Protein AF-A0A946GGC8-F1 (afdb_monomer)

Structure (mmCIF, N/CA/C/O backbone):
data_AF-A0A946GGC8-F1
#
_entry.id   AF-A0A946GGC8-F1
#
loop_
_atom_site.group_PDB
_atom_site.id
_atom_site.type_symbol
_atom_site.label_atom_id
_atom_site.label_alt_id
_atom_site.label_comp_id
_atom_site.label_asym_id
_atom_site.label_entity_id
_atom_site.label_seq_id
_atom_site.pdbx_PDB_ins_code
_atom_site.Cartn_x
_atom_site.Cartn_y
_atom_site.Cartn_z
_atom_site.occupancy
_atom_site.B_iso_or_equiv
_atom_site.auth_seq_id
_atom_site.auth_comp_id
_atom_site.auth_asym_id
_atom_site.auth_atom_id
_atom_site.pdbx_PDB_model_num
ATOM 1 N N . MET A 1 1 ?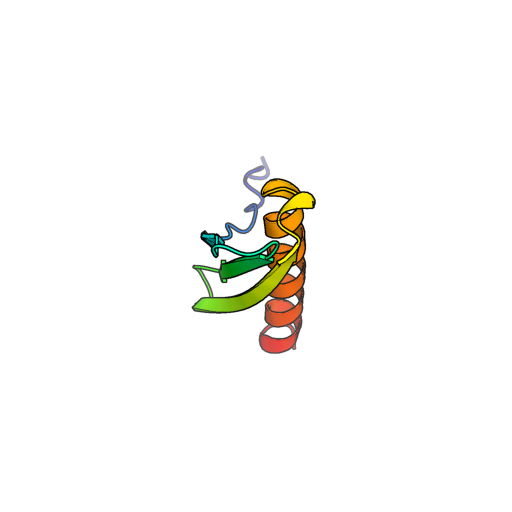 -33.326 4.608 -3.405 1.00 38.41 1 MET A N 1
ATOM 2 C CA . MET A 1 1 ? -32.170 4.604 -4.330 1.00 38.41 1 MET A CA 1
ATOM 3 C C . MET A 1 1 ? -30.918 4.355 -3.503 1.00 38.41 1 MET A C 1
ATOM 5 O O . MET A 1 1 ? -30.563 5.211 -2.706 1.00 38.41 1 MET A O 1
ATOM 9 N N . ALA A 1 2 ? -30.323 3.162 -3.585 1.00 42.28 2 ALA A N 1
ATOM 10 C CA . ALA A 1 2 ? -29.137 2.829 -2.796 1.00 42.28 2 ALA A CA 1
ATOM 11 C C . ALA A 1 2 ? -27.978 3.757 -3.190 1.00 42.28 2 ALA A C 1
ATOM 13 O O . ALA A 1 2 ? -27.614 3.837 -4.365 1.00 42.28 2 ALA A O 1
ATOM 14 N N . ASN A 1 3 ? -27.448 4.487 -2.208 1.00 42.88 3 ASN A N 1
ATOM 15 C CA . ASN A 1 3 ? -26.294 5.361 -2.355 1.00 42.88 3 ASN A CA 1
ATOM 16 C C . ASN A 1 3 ? -25.117 4.535 -2.894 1.00 42.88 3 ASN A C 1
ATOM 18 O O . ASN A 1 3 ? -24.521 3.742 -2.171 1.00 42.88 3 ASN A O 1
ATOM 22 N N . ARG A 1 4 ? -24.800 4.708 -4.181 1.00 48.62 4 ARG A N 1
ATOM 23 C CA . ARG A 1 4 ? -23.724 4.004 -4.897 1.00 48.62 4 ARG A CA 1
ATOM 24 C C . ARG A 1 4 ? -22.324 4.479 -4.472 1.00 48.62 4 ARG A C 1
ATOM 26 O O . ARG A 1 4 ? -21.341 4.149 -5.125 1.00 48.62 4 ARG A O 1
ATOM 33 N N . ASN A 1 5 ? -22.231 5.236 -3.378 1.00 45.47 5 ASN A N 1
ATOM 34 C CA . ASN A 1 5 ? -20.998 5.543 -2.669 1.00 45.47 5 ASN A CA 1
ATOM 35 C C . ASN A 1 5 ? -20.666 4.430 -1.661 1.00 45.47 5 ASN A C 1
ATOM 37 O O . ASN A 1 5 ? -20.471 4.677 -0.469 1.00 45.47 5 ASN A O 1
ATOM 41 N N . SER A 1 6 ? -20.656 3.182 -2.136 1.00 48.28 6 SER A N 1
ATOM 42 C CA . SER A 1 6 ? -20.117 2.032 -1.413 1.00 48.28 6 SER A CA 1
ATOM 43 C C . SER A 1 6 ? -18.633 2.319 -1.196 1.00 48.28 6 SER A C 1
ATOM 45 O O . SER A 1 6 ? -17.820 2.055 -2.080 1.00 48.28 6 SER A O 1
ATOM 47 N N . LYS A 1 7 ? -18.328 2.995 -0.079 1.00 58.38 7 LYS A N 1
ATOM 48 C CA . LYS A 1 7 ? -17.037 3.592 0.280 1.00 58.38 7 LYS A CA 1
ATOM 49 C C . LYS A 1 7 ? -15.888 2.735 -0.245 1.00 58.38 7 LYS A C 1
ATOM 51 O O . LYS A 1 7 ? -15.562 1.708 0.350 1.00 58.38 7 LYS A O 1
ATOM 56 N N . ARG A 1 8 ? -15.256 3.151 -1.350 1.00 68.12 8 ARG A N 1
ATOM 57 C CA . ARG A 1 8 ? -13.912 2.658 -1.660 1.00 68.12 8 A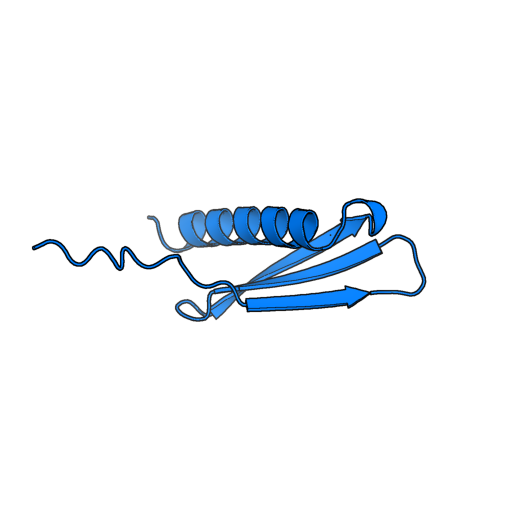RG A CA 1
ATOM 58 C C . ARG A 1 8 ? -13.077 3.056 -0.455 1.00 68.12 8 ARG A C 1
ATOM 60 O O . ARG A 1 8 ? -12.944 4.246 -0.191 1.00 68.12 8 ARG A O 1
ATOM 67 N N . ARG A 1 9 ? -12.632 2.070 0.324 1.00 78.94 9 ARG A N 1
ATOM 68 C CA . ARG A 1 9 ? -11.834 2.322 1.519 1.00 78.94 9 ARG A CA 1
ATOM 69 C C . ARG A 1 9 ? -10.573 3.048 1.072 1.00 78.94 9 ARG A C 1
ATOM 71 O O . ARG A 1 9 ? -9.780 2.494 0.312 1.00 78.94 9 ARG A O 1
ATOM 78 N N . GLU A 1 10 ? -10.488 4.316 1.444 1.00 91.94 10 GLU A N 1
ATOM 79 C CA . GLU A 1 10 ? -9.357 5.167 1.120 1.00 91.94 10 GLU A CA 1
ATOM 80 C C . GLU A 1 10 ? -8.107 4.607 1.797 1.00 91.94 10 GLU A C 1
ATOM 82 O O . GLU A 1 10 ? -8.165 4.120 2.924 1.00 91.94 10 GLU A O 1
ATOM 87 N N . VAL A 1 11 ? -6.986 4.642 1.082 1.00 96.88 11 VAL A N 1
ATOM 88 C CA . VAL A 1 11 ? -5.685 4.231 1.603 1.00 96.88 11 VAL A CA 1
ATOM 89 C C . VAL A 1 11 ? -4.709 5.349 1.295 1.00 96.88 11 VAL A C 1
ATOM 91 O O . VAL A 1 11 ? -4.532 5.708 0.128 1.00 96.88 11 VAL A O 1
ATOM 94 N N . LEU A 1 12 ? -4.082 5.887 2.336 1.00 98.19 12 LEU A N 1
ATOM 95 C CA . LEU A 1 12 ? -3.004 6.860 2.200 1.00 98.19 12 LEU A CA 1
ATOM 96 C C . LEU A 1 12 ? -1.685 6.108 2.024 1.00 98.19 12 LEU A C 1
ATOM 98 O O . LEU A 1 12 ? -1.490 5.045 2.618 1.00 98.19 12 LEU A O 1
ATOM 102 N N . TYR A 1 13 ? -0.790 6.648 1.196 1.00 98.31 13 TYR A N 1
ATOM 103 C CA . TYR A 1 13 ? 0.491 6.011 0.900 1.00 98.31 13 TYR A CA 1
ATOM 104 C C . TYR A 1 13 ? 1.658 6.965 1.104 1.00 98.31 13 TYR A C 1
ATOM 106 O O . TYR A 1 13 ? 1.639 8.080 0.587 1.00 98.31 13 TYR A O 1
ATOM 114 N N . GLU A 1 14 ? 2.716 6.462 1.731 1.00 98.19 14 GLU A N 1
ATOM 115 C CA . GLU A 1 14 ? 4.046 7.062 1.691 1.00 98.19 14 GLU A CA 1
ATOM 116 C C . GLU A 1 14 ? 4.965 6.160 0.864 1.00 98.19 14 GLU A C 1
ATOM 118 O O . GLU A 1 14 ? 5.034 4.950 1.099 1.00 98.19 14 GLU A O 1
ATOM 123 N N . LEU A 1 15 ? 5.659 6.733 -0.122 1.00 97.56 15 LEU A N 1
ATOM 124 C CA . LEU A 1 15 ? 6.652 6.023 -0.922 1.00 97.56 15 LEU A CA 1
ATOM 125 C C . LEU A 1 15 ? 8.010 6.677 -0.726 1.00 97.56 15 LEU A C 1
ATOM 127 O O . LEU A 1 15 ? 8.232 7.808 -1.151 1.00 97.56 15 LEU A O 1
ATOM 131 N N . HIS A 1 16 ? 8.934 5.929 -0.136 1.00 97.00 16 HIS A N 1
ATOM 132 C CA . HIS A 1 16 ? 10.312 6.354 0.021 1.00 97.00 16 HIS A CA 1
ATOM 133 C C . HIS A 1 16 ? 11.194 5.598 -0.9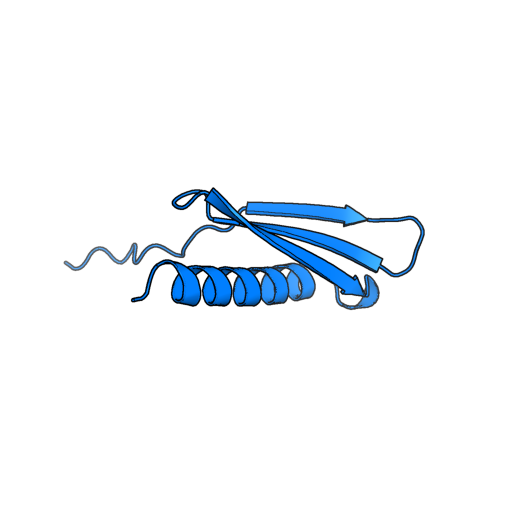76 1.00 97.00 16 HIS A C 1
ATOM 135 O O . HIS A 1 16 ? 11.461 4.397 -0.834 1.00 97.00 16 HIS A O 1
ATOM 141 N N . TYR A 1 17 ? 11.609 6.318 -2.019 1.00 93.25 17 TYR A N 1
ATOM 142 C CA . TYR A 1 17 ? 12.530 5.833 -3.039 1.00 93.25 17 TYR A CA 1
ATOM 143 C C . TYR A 1 17 ? 13.963 5.990 -2.533 1.00 93.25 17 TYR A C 1
ATOM 145 O O . TYR A 1 17 ? 14.449 7.104 -2.365 1.00 93.25 17 TYR A O 1
ATOM 153 N N . THR A 1 18 ? 14.646 4.874 -2.299 1.00 84.25 18 THR A N 1
ATOM 154 C CA . THR A 1 18 ? 16.061 4.880 -1.916 1.00 84.25 18 THR A CA 1
ATOM 155 C C . THR A 1 18 ? 16.959 4.898 -3.160 1.00 84.25 18 THR A C 1
ATOM 157 O O . THR A 1 18 ? 16.496 4.651 -4.274 1.00 84.25 18 THR A O 1
ATOM 160 N N . ASN A 1 19 ? 18.267 5.131 -2.984 1.00 76.56 19 ASN A N 1
ATOM 161 C CA . ASN A 1 19 ? 19.271 5.080 -4.070 1.00 76.56 19 ASN A CA 1
ATOM 162 C C . ASN A 1 19 ? 19.446 3.674 -4.692 1.00 76.56 19 ASN A C 1
ATOM 164 O O . ASN A 1 19 ? 20.214 3.485 -5.630 1.00 76.56 19 ASN A O 1
ATOM 168 N N . SER A 1 20 ? 18.762 2.669 -4.145 1.00 79.12 20 SER A N 1
ATOM 169 C CA . SER A 1 20 ? 18.801 1.268 -4.555 1.00 79.12 20 SER A CA 1
ATOM 170 C C . SER A 1 20 ? 17.607 0.891 -5.450 1.00 79.12 20 SER A C 1
ATOM 172 O O . SER A 1 20 ? 16.727 1.695 -5.754 1.00 79.12 20 SER A O 1
ATOM 174 N N . ARG A 1 21 ? 17.534 -0.388 -5.840 1.00 90.88 21 ARG A N 1
ATOM 175 C CA . ARG A 1 21 ? 16.400 -0.985 -6.573 1.00 90.88 21 ARG A CA 1
ATOM 176 C C . ARG A 1 21 ? 15.147 -1.218 -5.714 1.00 90.88 21 ARG A C 1
ATOM 178 O O . ARG A 1 21 ? 14.246 -1.928 -6.144 1.00 90.88 21 ARG A O 1
ATOM 185 N N . SER A 1 22 ? 15.065 -0.652 -4.513 1.00 94.38 22 SER A N 1
ATOM 186 C CA . SER A 1 22 ? 13.938 -0.864 -3.603 1.00 94.38 22 SER A CA 1
ATOM 187 C C . SER A 1 22 ? 13.141 0.409 -3.349 1.00 94.38 22 SER A C 1
ATOM 189 O O . SER A 1 22 ? 13.682 1.510 -3.347 1.00 94.38 22 SER A O 1
ATOM 191 N N . VAL A 1 23 ? 11.855 0.238 -3.068 1.00 96.94 23 VAL A N 1
ATOM 192 C CA . VAL A 1 23 ? 10.962 1.292 -2.588 1.00 96.94 23 VAL A CA 1
ATOM 193 C C . VAL A 1 23 ? 10.347 0.813 -1.285 1.00 96.94 23 VAL A C 1
ATOM 195 O O . VAL A 1 23 ? 9.759 -0.273 -1.240 1.00 96.94 23 VAL A O 1
ATOM 198 N N . ARG A 1 24 ? 10.479 1.608 -0.221 1.00 97.50 24 ARG A N 1
ATOM 199 C CA . ARG A 1 24 ? 9.685 1.405 0.993 1.00 97.50 24 ARG A CA 1
ATOM 200 C C . ARG A 1 24 ? 8.318 2.037 0.759 1.00 97.50 24 ARG A C 1
ATOM 202 O O . ARG A 1 24 ? 8.240 3.193 0.357 1.00 97.50 24 ARG A O 1
ATOM 209 N N . VAL A 1 25 ? 7.263 1.276 1.016 1.00 98.31 25 VAL A N 1
ATOM 210 C CA . VAL A 1 25 ? 5.879 1.738 0.910 1.00 98.31 25 VAL A CA 1
ATOM 211 C C . VAL A 1 25 ? 5.197 1.563 2.252 1.00 98.31 25 VAL A C 1
ATOM 213 O O . VAL A 1 25 ? 5.195 0.457 2.800 1.00 98.31 25 VAL A O 1
ATOM 216 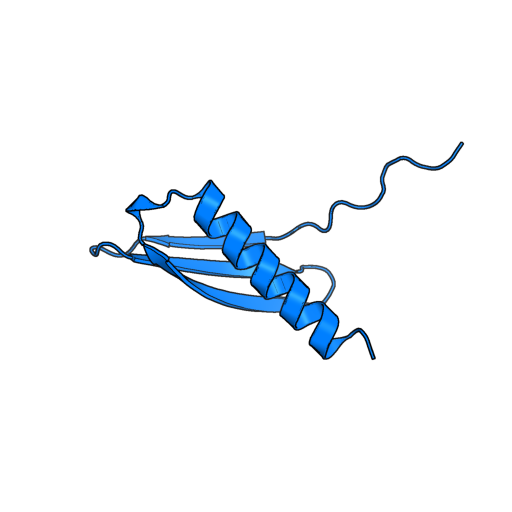N N . VAL A 1 26 ? 4.616 2.644 2.754 1.00 98.56 26 VAL A N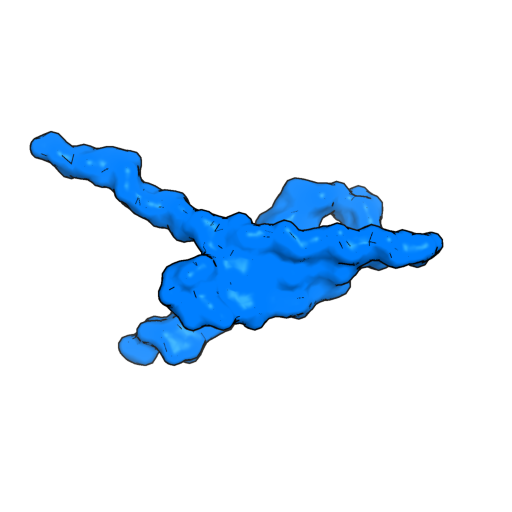 1
ATOM 217 C CA . VAL A 1 26 ? 3.709 2.643 3.901 1.00 98.56 26 VAL A CA 1
ATOM 218 C C . VAL A 1 26 ? 2.293 2.807 3.362 1.00 98.56 26 VAL A C 1
ATOM 220 O O . VAL A 1 26 ? 2.062 3.671 2.520 1.00 98.56 26 VAL A O 1
ATOM 223 N N . ALA A 1 27 ? 1.363 1.959 3.796 1.00 98.50 27 ALA A N 1
ATOM 224 C CA . ALA A 1 27 ? -0.062 2.083 3.503 1.00 98.50 27 ALA A CA 1
ATOM 225 C C . ALA A 1 27 ? -0.839 2.243 4.811 1.00 98.50 27 ALA A C 1
ATOM 227 O O . ALA A 1 27 ? -0.635 1.459 5.740 1.00 98.50 27 ALA A O 1
ATOM 228 N N . ILE A 1 28 ? -1.722 3.238 4.861 1.00 98.19 28 ILE A N 1
ATOM 229 C CA . ILE A 1 28 ? -2.398 3.703 6.075 1.00 98.19 28 ILE A CA 1
ATOM 230 C C . ILE A 1 28 ? -3.908 3.741 5.827 1.00 98.19 28 ILE A C 1
ATOM 232 O O . ILE A 1 28 ? -4.358 4.324 4.838 1.00 98.19 28 ILE A O 1
ATOM 236 N N . ASP A 1 29 ? -4.691 3.135 6.722 1.00 96.75 29 ASP A N 1
ATOM 237 C CA . ASP A 1 29 ? -6.147 3.318 6.769 1.00 96.75 29 ASP A CA 1
ATOM 238 C C . ASP A 1 29 ? -6.471 4.481 7.716 1.00 96.75 29 ASP A C 1
ATOM 240 O O . ASP A 1 29 ? -6.304 4.329 8.930 1.00 96.75 29 ASP A O 1
ATOM 244 N N . PRO A 1 30 ? -6.948 5.634 7.208 1.00 95.88 30 PRO A N 1
ATOM 245 C CA . PRO A 1 30 ? -7.152 6.826 8.032 1.00 95.88 30 PRO A CA 1
ATOM 246 C C . PRO A 1 30 ? -8.296 6.669 9.041 1.00 95.88 30 PRO A C 1
ATOM 248 O O . PRO A 1 30 ? -8.380 7.432 9.997 1.00 95.88 30 PRO A O 1
ATOM 251 N N . ILE A 1 31 ? -9.181 5.685 8.843 1.00 94.38 31 ILE A N 1
ATOM 252 C CA . ILE A 1 31 ? -10.313 5.427 9.737 1.00 94.38 31 ILE A CA 1
ATOM 253 C C . ILE A 1 31 ? -9.854 4.682 10.994 1.00 94.38 31 ILE A C 1
ATOM 255 O O . ILE A 1 31 ? -10.254 5.048 12.095 1.00 94.38 31 ILE A O 1
ATOM 259 N N . THR A 1 32 ? -9.037 3.632 10.852 1.00 94.38 32 THR A N 1
ATOM 260 C CA . THR A 1 32 ? -8.603 2.818 12.001 1.00 94.38 32 THR A CA 1
ATOM 261 C C . THR A 1 32 ? -7.216 3.183 12.522 1.00 94.38 32 THR A C 1
ATOM 263 O O . THR A 1 32 ? -6.797 2.626 13.533 1.00 94.38 32 THR A O 1
ATOM 266 N N . GLY A 1 33 ? -6.461 4.020 11.803 1.00 95.38 33 GLY A N 1
ATOM 267 C CA . GLY A 1 33 ? -5.059 4.325 12.108 1.00 95.38 33 GLY A CA 1
ATOM 268 C C . GLY A 1 33 ? -4.121 3.122 11.953 1.00 95.38 33 GLY A C 1
ATOM 269 O O . GLY A 1 33 ? -3.030 3.110 12.513 1.00 95.38 33 GLY A O 1
ATOM 270 N N . ILE A 1 34 ? -4.547 2.069 11.243 1.00 97.31 34 ILE A N 1
ATOM 271 C CA . ILE A 1 34 ? -3.690 0.902 11.009 1.00 97.31 34 ILE A CA 1
ATOM 272 C C . ILE A 1 34 ? -2.762 1.228 9.849 1.00 97.31 34 ILE A C 1
ATOM 274 O O . ILE A 1 34 ? -3.209 1.621 8.773 1.00 97.31 34 ILE A O 1
ATOM 278 N N . GLU A 1 35 ? -1.478 0.974 10.068 1.00 98.12 35 GLU A N 1
ATOM 279 C CA . GLU A 1 35 ? -0.433 1.157 9.073 1.00 98.12 35 GLU A CA 1
ATOM 280 C C . GLU A 1 35 ? 0.273 -0.167 8.793 1.00 98.12 35 GLU A C 1
ATOM 282 O O . GLU A 1 35 ? 0.454 -1.012 9.679 1.00 98.12 35 GLU A O 1
ATOM 287 N N . VAL A 1 36 ? 0.695 -0.352 7.546 1.00 98.31 36 VAL A N 1
ATOM 288 C CA . VAL A 1 36 ? 1.585 -1.443 7.155 1.00 98.31 36 VAL A CA 1
ATOM 289 C C . VAL A 1 36 ? 2.737 -0.911 6.325 1.00 98.31 36 VAL A C 1
ATOM 291 O O . VAL A 1 36 ? 2.546 -0.142 5.387 1.00 98.31 36 VAL A O 1
ATOM 294 N N . THR A 1 37 ? 3.933 -1.410 6.619 1.00 98.19 37 THR A N 1
ATOM 295 C CA . THR A 1 37 ? 5.133 -1.128 5.831 1.00 98.19 37 THR A CA 1
ATOM 296 C C . THR A 1 37 ? 5.518 -2.357 5.015 1.00 98.19 37 THR A C 1
ATOM 298 O O . THR A 1 37 ? 5.437 -3.506 5.478 1.00 98.19 37 THR A O 1
ATOM 301 N N . MET A 1 38 ? 5.946 -2.128 3.780 1.00 96.62 38 MET A N 1
ATOM 302 C CA . MET A 1 38 ? 6.570 -3.131 2.927 1.00 96.62 38 MET A CA 1
ATOM 303 C C . MET A 1 38 ? 7.742 -2.535 2.149 1.00 96.62 38 MET A C 1
ATOM 305 O O . MET A 1 38 ? 7.860 -1.321 2.002 1.00 96.62 38 MET A O 1
ATOM 309 N N . VAL A 1 39 ? 8.597 -3.410 1.632 1.00 96.50 39 VAL A N 1
ATOM 310 C CA . VAL A 1 39 ? 9.654 -3.054 0.686 1.00 96.50 39 VAL A CA 1
ATOM 311 C C . VAL A 1 39 ? 9.410 -3.856 -0.582 1.00 96.50 39 VAL A C 1
ATOM 313 O O . VAL A 1 39 ? 9.166 -5.059 -0.508 1.00 96.50 39 VAL A O 1
ATOM 316 N N . GLY A 1 40 ? 9.444 -3.195 -1.735 1.00 95.38 40 GLY A N 1
ATOM 317 C CA . GLY A 1 40 ? 9.290 -3.849 -3.030 1.00 95.38 40 GLY A CA 1
ATOM 318 C C . GLY A 1 40 ? 10.322 -3.372 -4.040 1.00 95.38 40 GLY A C 1
ATOM 319 O O . GLY A 1 40 ? 10.972 -2.347 -3.844 1.00 95.38 40 GLY A O 1
ATOM 320 N N . ASP A 1 41 ? 10.472 -4.134 -5.119 1.00 95.56 41 ASP A N 1
ATOM 321 C CA . ASP A 1 41 ? 11.352 -3.778 -6.230 1.00 95.56 41 ASP A CA 1
ATOM 322 C C . ASP A 1 41 ? 10.782 -2.572 -6.991 1.00 95.56 41 ASP A C 1
ATOM 324 O O . ASP A 1 41 ? 9.629 -2.586 -7.438 1.00 95.56 41 ASP A O 1
ATOM 328 N N . ARG A 1 42 ? 11.607 -1.536 -7.158 1.00 94.81 42 ARG A N 1
ATOM 329 C CA . ARG A 1 42 ? 11.278 -0.312 -7.894 1.00 94.81 42 ARG A CA 1
ATOM 330 C C . ARG A 1 42 ? 10.822 -0.605 -9.324 1.00 94.81 42 ARG A C 1
ATOM 332 O O . ARG A 1 42 ? 9.948 0.099 -9.828 1.00 94.81 42 ARG A O 1
ATOM 339 N N . ALA A 1 43 ? 11.350 -1.652 -9.958 1.00 95.62 43 ALA A N 1
ATOM 340 C CA . ALA A 1 43 ? 10.995 -2.038 -11.323 1.00 95.62 43 ALA A CA 1
ATOM 341 C C . ALA A 1 43 ? 9.528 -2.481 -11.474 1.00 95.62 43 ALA A C 1
ATOM 343 O O . ALA A 1 43 ? 8.999 -2.492 -12.582 1.00 95.62 43 ALA A O 1
ATOM 344 N N . ARG A 1 44 ? 8.836 -2.820 -10.376 1.00 95.50 44 ARG A N 1
ATOM 345 C CA . ARG A 1 44 ? 7.412 -3.205 -10.403 1.00 95.50 44 ARG A CA 1
ATOM 346 C C . ARG A 1 44 ? 6.465 -2.020 -10.611 1.00 95.50 44 ARG A C 1
ATOM 348 O O . ARG A 1 44 ? 5.297 -2.242 -10.934 1.00 95.50 44 ARG A O 1
ATOM 355 N N . GLY A 1 45 ? 6.957 -0.793 -10.435 1.00 95.75 45 GLY A N 1
ATOM 356 C CA . GLY A 1 45 ? 6.188 0.436 -10.605 1.00 95.75 45 GLY A CA 1
ATOM 357 C C . GLY A 1 45 ? 5.251 0.753 -9.436 1.00 95.75 45 GLY A C 1
ATOM 358 O O . GLY A 1 45 ? 4.791 -0.123 -8.700 1.00 95.75 45 GLY A O 1
ATOM 359 N N . GLU A 1 46 ? 4.948 2.040 -9.283 1.00 96.88 46 GLU A N 1
ATOM 360 C CA . GLU A 1 46 ? 4.188 2.583 -8.154 1.00 96.88 46 GLU A CA 1
ATOM 361 C C . GLU A 1 46 ? 2.801 1.947 -7.988 1.00 96.88 46 GLU A C 1
ATOM 363 O O . GLU A 1 46 ? 2.435 1.557 -6.881 1.00 96.88 46 GLU A O 1
ATOM 368 N N . ALA A 1 47 ? 2.039 1.789 -9.075 1.00 97.56 47 ALA A N 1
ATOM 369 C CA . ALA A 1 47 ? 0.686 1.233 -9.018 1.00 97.56 47 ALA A CA 1
ATOM 370 C C . ALA A 1 47 ? 0.669 -0.201 -8.459 1.00 97.56 47 ALA A C 1
ATOM 372 O O . ALA A 1 47 ? -0.161 -0.540 -7.612 1.00 97.56 47 ALA A O 1
ATOM 373 N N . THR A 1 48 ? 1.622 -1.035 -8.885 1.00 97.94 48 THR A N 1
ATOM 374 C CA . THR A 1 48 ? 1.772 -2.406 -8.383 1.00 97.94 48 THR A CA 1
ATOM 375 C C . THR A 1 48 ? 2.142 -2.403 -6.907 1.00 97.94 48 THR A C 1
ATOM 377 O O . THR A 1 48 ? 1.550 -3.148 -6.126 1.00 97.94 48 THR A O 1
ATOM 380 N N . LEU A 1 49 ? 3.095 -1.554 -6.517 1.00 98.19 49 LEU A N 1
ATOM 381 C CA . LEU A 1 49 ? 3.549 -1.450 -5.135 1.00 98.19 49 LEU A CA 1
ATOM 382 C C . LEU A 1 49 ? 2.419 -0.976 -4.207 1.00 98.19 49 LEU A C 1
ATOM 384 O O . LEU A 1 49 ? 2.171 -1.608 -3.181 1.00 98.19 49 LEU A O 1
ATOM 388 N N . LYS A 1 50 ? 1.664 0.056 -4.603 1.00 98.00 50 LYS A N 1
ATOM 389 C CA . 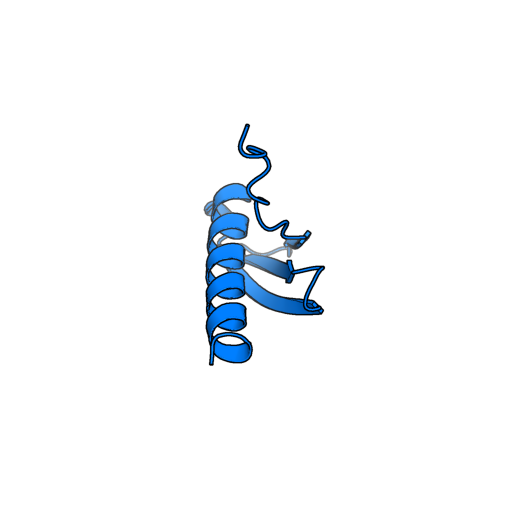LYS A 1 50 ? 0.474 0.526 -3.876 1.00 98.00 50 LYS A CA 1
ATOM 390 C C . LYS A 1 50 ? -0.571 -0.581 -3.729 1.00 98.00 50 LYS A C 1
ATOM 392 O O . LYS A 1 50 ? -1.054 -0.818 -2.625 1.00 98.00 50 LYS A O 1
ATOM 397 N N . ARG A 1 51 ? -0.870 -1.322 -4.804 1.00 97.88 51 ARG A N 1
ATOM 398 C CA . ARG A 1 51 ? -1.834 -2.436 -4.772 1.00 97.88 51 ARG A CA 1
ATOM 39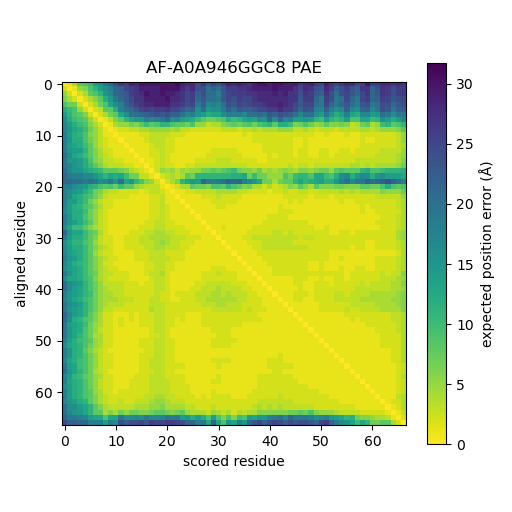9 C C . ARG A 1 51 ? -1.440 -3.515 -3.760 1.00 97.88 51 ARG A C 1
ATOM 401 O O . ARG A 1 51 ? -2.287 -3.962 -2.993 1.00 97.88 51 ARG A O 1
ATOM 408 N N . VAL A 1 52 ? -0.173 -3.932 -3.752 1.00 98.12 52 VAL A N 1
ATOM 409 C CA . VAL A 1 52 ? 0.319 -4.961 -2.818 1.00 98.12 52 VAL A CA 1
ATOM 410 C C . VAL A 1 52 ? 0.292 -4.446 -1.375 1.00 98.12 52 VAL A C 1
ATOM 412 O O . VAL A 1 52 ? -0.146 -5.167 -0.477 1.00 98.12 52 VAL A O 1
ATOM 415 N N . ALA A 1 53 ? 0.681 -3.189 -1.146 1.00 98.31 53 ALA A N 1
ATOM 416 C CA . ALA A 1 53 ? 0.618 -2.573 0.178 1.00 98.31 53 ALA A CA 1
ATOM 417 C C . ALA A 1 53 ? -0.829 -2.494 0.704 1.00 98.31 53 ALA A C 1
ATOM 419 O O . ALA A 1 53 ? -1.084 -2.868 1.848 1.00 98.31 53 ALA A O 1
ATOM 420 N N . ALA A 1 54 ? -1.790 -2.118 -0.147 1.00 97.69 54 ALA A N 1
ATOM 421 C CA . ALA A 1 54 ? -3.214 -2.089 0.193 1.00 97.69 54 ALA A CA 1
ATOM 422 C C . ALA A 1 54 ? -3.761 -3.473 0.561 1.00 97.69 54 ALA A C 1
ATOM 424 O O . ALA A 1 54 ? -4.479 -3.622 1.545 1.00 97.69 54 ALA A O 1
ATOM 425 N N . GLN A 1 55 ? -3.396 -4.510 -0.199 1.00 97.62 55 GLN A N 1
ATOM 426 C CA . GLN A 1 55 ? -3.805 -5.886 0.099 1.00 97.62 55 GLN A CA 1
ATOM 427 C C . GLN A 1 55 ? -3.304 -6.337 1.472 1.00 97.62 55 GLN A C 1
ATOM 429 O O . GLN A 1 55 ? -4.064 -6.914 2.252 1.00 97.62 55 GLN A O 1
ATOM 434 N N . LYS A 1 56 ? -2.044 -6.024 1.796 1.00 97.94 56 LYS A N 1
ATOM 435 C CA . LYS A 1 56 ? -1.473 -6.298 3.117 1.00 97.94 56 LYS A CA 1
ATOM 436 C C . LYS A 1 56 ? -2.201 -5.519 4.216 1.00 97.94 56 LYS A C 1
ATOM 438 O O . LYS A 1 56 ? -2.482 -6.090 5.267 1.00 97.94 56 LYS A O 1
ATOM 443 N N . LEU A 1 57 ? -2.531 -4.252 3.969 1.00 98.00 57 LEU A N 1
ATOM 444 C CA . LEU A 1 57 ? -3.270 -3.408 4.907 1.00 98.00 57 LEU A CA 1
ATOM 445 C C . LEU A 1 57 ? -4.649 -4.002 5.213 1.00 98.00 57 LEU A C 1
ATOM 447 O O . LEU A 1 57 ? -4.977 -4.217 6.377 1.00 98.00 57 LEU A O 1
ATOM 451 N N . PHE A 1 58 ? -5.425 -4.346 4.182 1.00 95.94 58 PHE A N 1
ATOM 452 C CA . PHE A 1 58 ? -6.751 -4.943 4.354 1.00 95.94 58 PHE A CA 1
ATOM 453 C C . PHE A 1 58 ? -6.697 -6.284 5.079 1.00 95.94 58 PHE A C 1
ATOM 455 O O . PHE A 1 58 ? -7.529 -6.536 5.947 1.00 95.94 58 PHE A O 1
ATOM 462 N N . TYR A 1 59 ? -5.694 -7.115 4.792 1.00 96.38 59 TYR A N 1
ATOM 463 C CA . TYR A 1 59 ? -5.475 -8.349 5.541 1.00 96.38 59 TYR A CA 1
ATOM 464 C C . TYR A 1 59 ? -5.242 -8.081 7.037 1.00 96.38 59 TYR A C 1
ATOM 466 O O . TYR A 1 59 ? -5.885 -8.705 7.880 1.00 96.38 59 TYR A O 1
ATOM 474 N N . VAL A 1 60 ? -4.361 -7.134 7.382 1.00 97.12 60 VAL A N 1
ATOM 475 C CA . VAL A 1 60 ? -4.073 -6.785 8.785 1.00 97.12 60 VAL A CA 1
ATOM 476 C C . VAL A 1 60 ? -5.302 -6.209 9.479 1.00 97.12 60 VAL A C 1
ATOM 478 O O . VAL A 1 60 ? -5.571 -6.568 10.622 1.00 97.12 60 VAL A O 1
ATOM 481 N N . ILE A 1 61 ? -6.059 -5.351 8.798 1.00 95.56 61 ILE A N 1
ATOM 482 C CA . ILE A 1 61 ? -7.295 -4.786 9.334 1.00 95.56 61 ILE A CA 1
ATOM 483 C C . ILE A 1 61 ? -8.311 -5.887 9.627 1.00 95.56 61 ILE A C 1
ATOM 485 O O . ILE A 1 61 ? -8.814 -5.955 10.744 1.00 95.56 61 ILE A O 1
ATOM 489 N N . ASN A 1 62 ? -8.576 -6.768 8.660 1.00 94.69 62 ASN A N 1
ATOM 490 C CA . ASN A 1 62 ? -9.517 -7.871 8.843 1.00 94.69 62 ASN A CA 1
ATOM 491 C C . ASN A 1 62 ? -9.071 -8.786 9.988 1.00 94.69 62 ASN A C 1
ATOM 493 O O . ASN A 1 62 ? -9.889 -9.190 10.801 1.00 94.69 62 ASN A O 1
ATOM 497 N N . LYS A 1 63 ? -7.764 -9.043 10.116 1.00 95.56 63 LYS A N 1
ATOM 498 C CA . LYS A 1 63 ? -7.214 -9.838 11.218 1.00 95.56 63 LYS A CA 1
ATOM 499 C C . LYS A 1 63 ? -7.359 -9.165 12.591 1.00 95.56 63 LYS A C 1
ATOM 501 O O . LYS A 1 63 ? -7.488 -9.868 13.586 1.00 95.56 63 LYS A O 1
ATOM 506 N N . LYS A 1 64 ? -7.268 -7.833 12.670 1.00 93.62 64 LYS A N 1
ATOM 507 C CA . LYS A 1 64 ? -7.307 -7.084 13.940 1.00 93.62 64 LYS A CA 1
ATOM 508 C C . LYS A 1 64 ? -8.716 -6.697 14.385 1.00 93.62 64 LYS A C 1
ATOM 510 O O . LYS A 1 64 ? -8.948 -6.598 15.582 1.00 93.62 64 LYS A O 1
ATOM 515 N N . LEU A 1 65 ? -9.609 -6.417 13.437 1.00 89.81 65 LEU A N 1
ATOM 516 C CA . LEU A 1 65 ? -10.933 -5.841 13.695 1.00 89.81 65 LEU A CA 1
ATOM 517 C C . LEU A 1 65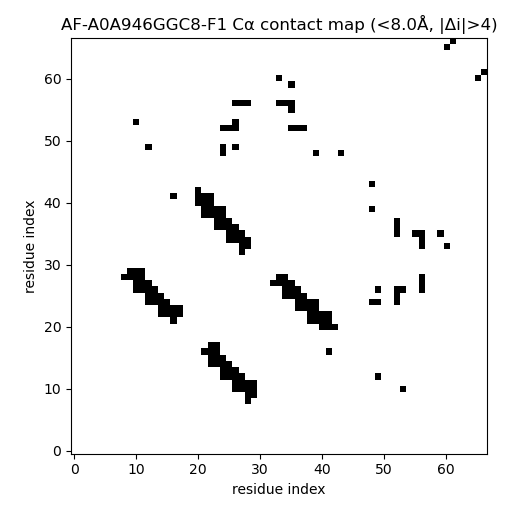 ? -12.090 -6.756 13.279 1.00 89.81 65 LEU A C 1
ATOM 519 O O . LEU A 1 65 ? -13.226 -6.475 13.636 1.00 89.81 65 LEU A O 1
ATOM 523 N N . GLY A 1 66 ? -11.823 -7.807 12.500 1.00 71.81 66 GLY A N 1
ATOM 524 C CA . GLY A 1 66 ? -12.823 -8.757 12.006 1.00 71.81 66 GLY A CA 1
ATOM 525 C C . GLY A 1 66 ? -12.923 -10.030 12.845 1.00 71.81 66 GLY A C 1
ATOM 526 O O . GLY A 1 66 ? -12.915 -11.114 12.266 1.00 71.81 66 GLY A O 1
ATOM 527 N N . GLY A 1 67 ? -12.961 -9.894 14.175 1.00 53.25 67 GLY A N 1
ATOM 528 C CA . GLY A 1 67 ? -13.384 -10.974 15.076 1.00 53.25 67 GLY A CA 1
ATOM 529 C C . GLY A 1 67 ? -14.889 -11.182 15.012 1.00 53.25 67 GLY A C 1
ATOM 530 O O . GLY A 1 67 ? -15.603 -10.155 15.013 1.00 53.25 67 GLY A O 1
#

Mean predicted aligned error: 5.86 Å

Solvent-accessible surface area (backbone atoms only — not comparable to full-atom values): 4116 Å² total; per-residue (Å²): 130,84,74,86,73,71,73,76,79,68,69,51,76,49,76,50,79,52,102,59,68,41,28,42,37,38,22,31,32,82,88,79,70,49,71,38,78,50,74,46,58,50,89,64,39,69,71,52,52,52,52,54,38,48,54,52,35,53,52,51,47,44,72,74,70,62,121

Sequence (67 aa):
MANRNSKRREVLYELHYTNSRSVRVVAIDPITGIEVTMVGDRARGEATLKRVAAQKLFYVINKKLGG

Foldseek 3Di:
DPDPPPPPQDWDWDWDDDPDQKIWIWIARPVVRDIDIDIDGCVCDDVSVNVVRVVVRVVVCCVPPVD

Secondary structu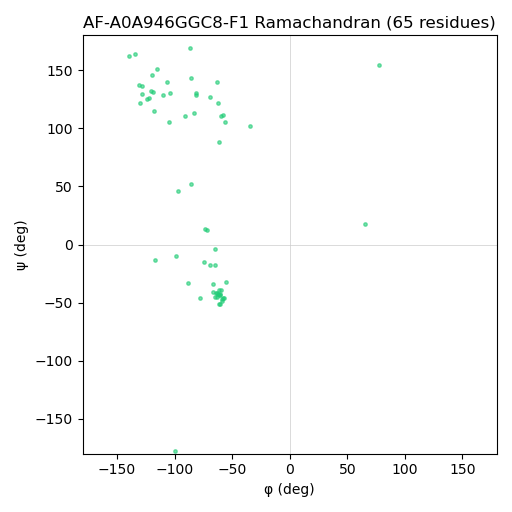re (DSSP, 8-state):
---S-------EEEEEE-SSSEEEEEEEETTTTEEEEEEEEGGG-HHHHHHHHHHHHHHHHHHHH--

Radius of gyration: 13.84 Å; Cα contacts (8 Å, |Δi|>4): 88; chains: 1; bounding box: 51×18×26 Å

Nearest PDB structures (foldseek):
  4r5g-assembly2_B-2  TM=5.800E-01  e=1.572E-01  Escherichia coli K-12
  3trs-assembly2_D  TM=7.185E-01  e=7.334E-01  Aspergillus niger var. macrosporus
  2vg6-assembly1_B  TM=4.850E-01  e=5.999E-01  Human immunodeficiency virus 1
  4f01-assembly3_B  TM=5.446E-01  e=1.025E+00  Escherichia coli K-12
  5nct-assembly1_A  TM=3.989E-01  e=3.912E+00  Tannerella forsythia

pLDDT: mean 88.78, std 16.62, range [38.41, 98.56]